Protein AF-A0A940Z441-F1 (afdb_monomer)

Nearest PDB structures (foldseek):
  8z5c-assembly1_B  TM=8.347E-01  e=6.542E-03  Helicobacter pylori

Radius of gyration: 25.46 Å; Cα contacts (8 Å, |Δi|>4): 74; chains: 1; bounding box: 66×41×64 Å

pLDDT: mean 84.7, std 17.84, range [31.09, 98.19]

Foldseek 3Di:
DDDDDDDDPDPPPDPPPPDDDDPDWADDFLQDGGDPSVVVSVVVVPDQKDQDDDPPDDCVVPPDRIDHDNPPDDLVVQDPDDPCLVVDDPVVSSVSNGVD

Secondary structure (DSSP, 8-state):
---------------------------EETTEESHHHHHHHHHTT----EE--BTTB--TT-S--EE---TT--GGGTS---TTGGG--HHHHHHHHHT-

Structure (mmCIF, N/CA/C/O backbone):
data_AF-A0A940Z441-F1
#
_entry.id   AF-A0A940Z441-F1
#
loop_
_atom_site.group_PDB
_atom_site.id
_atom_site.type_symbol
_atom_site.label_atom_id
_atom_site.label_alt_id
_atom_site.label_comp_id
_atom_site.label_asym_id
_atom_site.label_entity_id
_atom_site.label_seq_id
_atom_site.pdbx_PDB_ins_code
_atom_site.Cartn_x
_atom_site.Cartn_y
_atom_site.Cartn_z
_atom_site.occupancy
_atom_site.B_iso_or_equiv
_atom_site.auth_seq_id
_atom_site.auth_comp_id
_atom_site.auth_asym_id
_atom_site.auth_atom_id
_atom_site.pdbx_PDB_model_num
ATOM 1 N N . MET A 1 1 ? -45.099 -28.263 49.640 1.00 37.56 1 MET A N 1
ATOM 2 C CA . MET A 1 1 ? -45.875 -27.891 48.439 1.00 37.56 1 MET A CA 1
ATOM 3 C C . MET A 1 1 ? -46.616 -26.584 48.708 1.00 37.56 1 MET A C 1
ATOM 5 O O . MET A 1 1 ? -47.644 -26.596 49.366 1.00 37.56 1 MET A O 1
ATOM 9 N N . LYS A 1 2 ? -46.047 -25.449 48.288 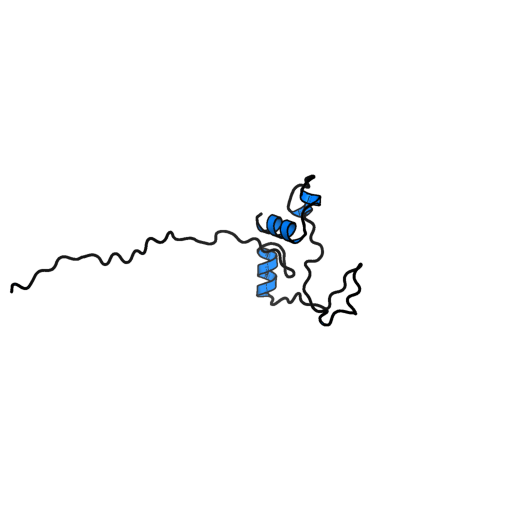1.00 31.09 2 LYS A N 1
ATOM 10 C CA . LYS A 1 2 ? -46.723 -24.145 48.197 1.00 31.09 2 LYS A CA 1
ATOM 11 C C . LYS A 1 2 ? -46.220 -23.495 46.914 1.00 31.09 2 LYS A C 1
ATOM 13 O O . LYS A 1 2 ? -45.021 -23.289 46.764 1.00 31.09 2 LYS A O 1
ATOM 18 N N . ILE A 1 3 ? -47.137 -23.279 45.983 1.00 38.62 3 ILE A N 1
ATOM 19 C CA . ILE A 1 3 ? -46.912 -22.583 44.719 1.00 38.62 3 ILE A CA 1
ATOM 20 C C . ILE A 1 3 ? -47.342 -21.121 44.933 1.00 38.62 3 ILE A C 1
ATOM 22 O O . ILE A 1 3 ? -48.225 -20.844 45.746 1.00 38.62 3 ILE A O 1
ATOM 26 N N . ILE A 1 4 ? -46.770 -20.248 44.099 1.00 44.72 4 ILE A N 1
ATOM 27 C CA . ILE A 1 4 ? -47.173 -18.884 43.715 1.00 44.72 4 ILE A CA 1
ATOM 28 C C . ILE A 1 4 ? -46.660 -17.728 44.604 1.00 44.72 4 ILE A C 1
ATOM 30 O O . ILE A 1 4 ? -47.233 -17.432 45.648 1.00 44.72 4 ILE A O 1
ATOM 34 N N . LYS A 1 5 ? -45.660 -16.977 44.105 1.00 37.41 5 LYS A N 1
ATOM 35 C CA . LYS A 1 5 ? -45.839 -15.599 43.580 1.00 37.41 5 LYS A CA 1
ATOM 36 C C . LYS A 1 5 ? -44.523 -14.980 43.073 1.00 37.41 5 LYS A C 1
ATOM 38 O O . LYS A 1 5 ? -43.627 -14.687 43.849 1.00 37.41 5 LYS A O 1
ATOM 43 N N . SER A 1 6 ? -44.481 -14.770 41.753 1.00 48.97 6 SER A N 1
ATOM 44 C CA . SER A 1 6 ? -44.064 -13.543 41.053 1.00 48.97 6 SER A CA 1
ATOM 45 C C . SER A 1 6 ? -43.202 -12.535 41.823 1.00 48.97 6 SER A C 1
ATOM 47 O O . SER A 1 6 ? -43.732 -11.779 42.636 1.00 48.97 6 SER A O 1
ATOM 49 N N . ILE A 1 7 ? -41.944 -12.393 41.409 1.00 41.12 7 ILE A N 1
ATOM 50 C CA . ILE A 1 7 ? -41.230 -11.110 41.385 1.00 41.12 7 ILE A CA 1
ATOM 51 C C . ILE A 1 7 ? -40.186 -11.186 40.272 1.00 41.12 7 ILE A C 1
ATOM 53 O O . ILE A 1 7 ? -39.483 -12.183 40.143 1.00 41.12 7 ILE A O 1
ATOM 57 N N . GLY A 1 8 ? -40.188 -10.173 39.410 1.00 40.12 8 GLY A N 1
ATOM 58 C CA . GLY A 1 8 ? -39.399 -10.134 38.192 1.00 40.12 8 GLY A CA 1
ATOM 59 C C . GLY A 1 8 ? -37.904 -10.113 38.466 1.00 40.12 8 GLY A C 1
ATOM 60 O O . GLY A 1 8 ? -37.354 -9.091 38.865 1.00 40.12 8 GLY A O 1
ATOM 61 N N . GLU A 1 9 ? -37.240 -11.217 38.150 1.00 44.72 9 GLU A N 1
ATOM 62 C CA . GLU A 1 9 ? -35.855 -11.142 37.719 1.00 44.72 9 GLU A CA 1
ATOM 63 C C . GLU A 1 9 ? -35.869 -10.606 36.291 1.00 44.72 9 GLU A C 1
ATOM 65 O O . GLU A 1 9 ? -36.181 -11.307 35.326 1.00 44.72 9 GLU A O 1
ATOM 70 N N . GLU A 1 10 ? -35.593 -9.306 36.185 1.00 42.12 10 GLU A N 1
ATOM 71 C CA . GLU A 1 10 ? -35.050 -8.698 34.984 1.00 42.12 10 GLU A CA 1
ATOM 72 C C . GLU A 1 10 ? -34.071 -9.680 34.343 1.00 42.12 10 GLU A C 1
ATOM 74 O O . GLU A 1 10 ? -33.002 -9.970 34.886 1.00 42.12 10 GLU A O 1
ATOM 79 N N . ILE A 1 11 ? -34.422 -10.190 33.164 1.00 50.16 11 ILE A N 1
ATOM 80 C CA . ILE A 1 11 ? -33.446 -10.849 32.312 1.00 50.16 11 ILE A CA 1
ATOM 81 C C . ILE A 1 11 ? -32.484 -9.741 31.881 1.00 50.16 11 ILE A C 1
ATOM 83 O O . ILE A 1 11 ? -32.690 -9.057 30.878 1.00 50.16 11 ILE A O 1
ATOM 87 N N . SER A 1 12 ? -31.439 -9.525 32.677 1.00 50.75 12 SER A N 1
ATOM 88 C CA . SER A 1 12 ? -30.307 -8.679 32.334 1.00 50.75 12 SER A CA 1
ATOM 89 C C . SER A 1 12 ? -29.540 -9.363 31.206 1.00 50.75 12 SER A C 1
ATOM 91 O O . SER A 1 12 ? -28.481 -9.959 31.393 1.00 50.75 12 SER A O 1
ATOM 93 N N . VAL A 1 13 ? -30.078 -9.283 29.985 1.00 55.47 13 VAL A N 1
ATOM 94 C CA . VAL A 1 13 ? -29.338 -9.584 28.757 1.00 55.47 13 VAL A CA 1
ATOM 95 C C . VAL A 1 13 ? -28.432 -8.392 28.462 1.00 55.47 13 VAL A C 1
ATOM 97 O O . VAL A 1 13 ? -28.556 -7.695 27.460 1.00 55.47 13 VAL A O 1
ATOM 100 N N . ARG A 1 14 ? -27.500 -8.110 29.368 1.00 56.47 14 ARG A N 1
ATOM 101 C CA . ARG A 1 14 ? -26.350 -7.265 29.069 1.00 56.47 14 ARG A CA 1
ATOM 102 C C . ARG A 1 14 ? -25.115 -8.104 29.297 1.00 56.47 14 ARG A C 1
ATOM 104 O O . ARG A 1 14 ? -24.507 -8.100 30.359 1.00 56.47 14 ARG A O 1
ATOM 111 N N . ASN A 1 15 ? -24.726 -8.816 28.245 1.00 62.41 15 ASN A N 1
ATOM 112 C CA . ASN A 1 15 ? -23.355 -9.265 28.106 1.00 62.41 15 ASN A CA 1
ATOM 113 C C . ASN A 1 15 ? -22.478 -8.004 28.024 1.00 62.41 15 ASN A C 1
ATOM 115 O O . ASN A 1 15 ? -22.254 -7.466 26.942 1.00 62.41 15 ASN A O 1
ATOM 119 N N . TYR A 1 16 ? -22.022 -7.494 29.171 1.00 57.50 16 TYR A N 1
ATOM 120 C CA . TYR A 1 16 ? -21.103 -6.357 29.290 1.00 57.50 16 TYR A CA 1
ATOM 121 C C . TYR A 1 16 ? -19.683 -6.726 28.823 1.00 57.50 16 TYR A C 1
ATOM 123 O O . TYR A 1 16 ? -18.682 -6.313 29.410 1.00 57.50 16 TYR A O 1
ATOM 131 N N . LYS A 1 17 ? -19.554 -7.478 27.723 1.00 72.38 17 LYS A N 1
ATOM 132 C CA . LYS A 1 17 ? -18.310 -7.458 26.958 1.00 72.38 17 LYS A CA 1
ATOM 133 C C . LYS A 1 17 ? -18.165 -6.033 26.429 1.00 72.38 17 LYS A C 1
ATOM 135 O O . LYS A 1 17 ? -19.046 -5.542 25.725 1.00 72.38 17 LYS A O 1
ATOM 140 N N . LYS A 1 18 ? -17.096 -5.341 26.842 1.00 82.88 18 LYS A N 1
ATOM 141 C CA . LYS A 1 18 ? -16.780 -3.969 26.414 1.00 82.88 18 LYS A CA 1
ATOM 142 C C . LYS A 1 18 ? -17.005 -3.846 24.903 1.00 82.88 18 LYS A C 1
ATOM 144 O O . LYS A 1 18 ? -16.410 -4.601 24.137 1.00 82.88 18 LYS A O 1
ATOM 149 N N . ARG A 1 19 ? -17.876 -2.923 24.482 1.00 88.75 19 ARG A N 1
ATOM 150 C CA . ARG A 1 19 ? -18.125 -2.670 23.058 1.00 88.75 19 ARG A CA 1
ATOM 151 C C . ARG A 1 19 ? -16.889 -2.002 22.467 1.00 88.75 19 ARG A C 1
ATOM 153 O O . ARG A 1 19 ? -16.550 -0.891 22.862 1.00 88.75 19 ARG A O 1
ATOM 160 N N . VAL A 1 20 ? -16.231 -2.694 21.547 1.00 91.50 20 VAL A N 1
ATOM 161 C CA . VAL A 1 20 ? -15.102 -2.175 20.772 1.00 91.50 20 VAL A CA 1
ATOM 162 C C . VAL A 1 20 ? -15.617 -1.841 19.379 1.00 91.50 20 VAL A 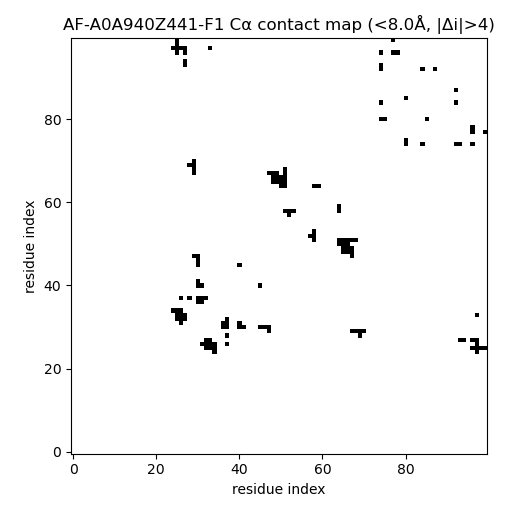C 1
ATOM 164 O O . VAL A 1 20 ? -16.333 -2.640 18.777 1.00 91.50 20 VAL A O 1
ATOM 167 N N . VAL A 1 21 ? -15.276 -0.654 18.887 1.00 95.12 21 VAL A N 1
ATOM 168 C CA . VAL A 1 21 ? -15.641 -0.178 17.548 1.00 95.12 21 VAL A CA 1
ATOM 169 C C . VAL A 1 21 ? -14.383 0.202 16.774 1.00 95.12 21 VAL A C 1
ATOM 171 O O . VAL A 1 21 ? -13.362 0.538 17.371 1.00 95.12 21 VAL A O 1
ATOM 174 N N . ILE A 1 22 ? -14.462 0.151 15.445 1.00 95.62 22 ILE A N 1
ATOM 175 C CA . ILE A 1 22 ? -13.392 0.610 14.556 1.00 95.62 22 ILE A CA 1
ATOM 176 C C . ILE A 1 22 ? -13.577 2.113 14.348 1.00 95.62 22 ILE A C 1
ATOM 178 O O . ILE A 1 22 ? -14.589 2.539 13.799 1.00 95.62 22 ILE A O 1
ATOM 182 N N . THR A 1 23 ? -12.611 2.915 14.793 1.00 96.31 23 THR A N 1
ATOM 183 C CA . THR A 1 23 ? -12.639 4.383 14.660 1.00 96.31 23 THR A CA 1
ATOM 184 C C . THR A 1 23 ? -11.732 4.910 13.550 1.00 96.31 23 THR A C 1
ATOM 186 O O . THR A 1 23 ? -11.836 6.078 13.184 1.00 96.31 23 THR A O 1
ATOM 189 N N . GLY A 1 24 ? -10.861 4.071 12.990 1.00 95.56 24 GLY A N 1
ATOM 190 C CA . GLY A 1 24 ? -9.926 4.466 11.944 1.00 95.56 24 GLY A CA 1
ATOM 191 C C . GLY A 1 24 ? -9.385 3.273 11.167 1.00 95.56 24 GLY A C 1
ATOM 192 O O . GLY A 1 24 ? -9.328 2.155 11.681 1.00 95.56 24 GLY A O 1
ATOM 193 N N . VAL A 1 25 ? -9.005 3.5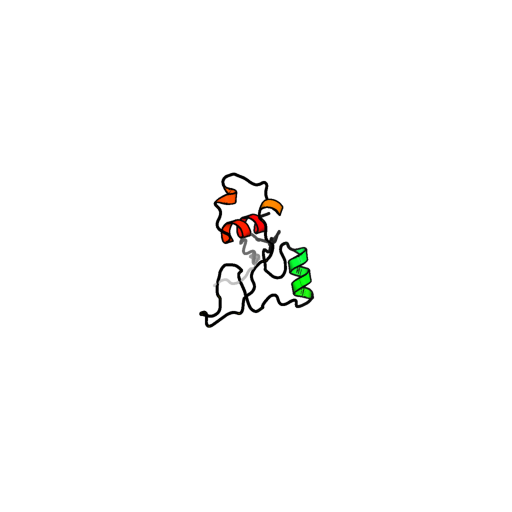31 9.916 1.00 96.69 25 VAL A N 1
ATOM 194 C CA . VAL A 1 25 ? -8.373 2.570 9.007 1.00 96.69 25 VAL A CA 1
ATOM 195 C C . VAL A 1 25 ? -7.279 3.277 8.211 1.00 96.69 25 VAL A C 1
ATOM 197 O O . VAL A 1 25 ? -7.501 4.374 7.701 1.00 96.69 25 VAL A O 1
ATOM 200 N N . GLY A 1 26 ? -6.117 2.637 8.082 1.00 96.25 26 GLY A N 1
ATOM 201 C CA . GLY A 1 26 ? -4.984 3.132 7.297 1.00 96.25 26 GLY A CA 1
ATOM 202 C C . GLY A 1 26 ? -4.512 2.082 6.292 1.00 96.25 26 GLY A C 1
ATOM 203 O O . GLY A 1 26 ? -3.514 1.404 6.525 1.00 96.25 26 GLY A O 1
ATOM 204 N N . PRO A 1 27 ? -5.246 1.864 5.187 1.00 96.56 27 PRO A N 1
ATOM 205 C CA . PRO A 1 27 ? -4.872 0.859 4.202 1.00 96.56 27 PRO A CA 1
ATOM 206 C C . PRO A 1 27 ? -3.615 1.290 3.434 1.00 96.56 27 PRO 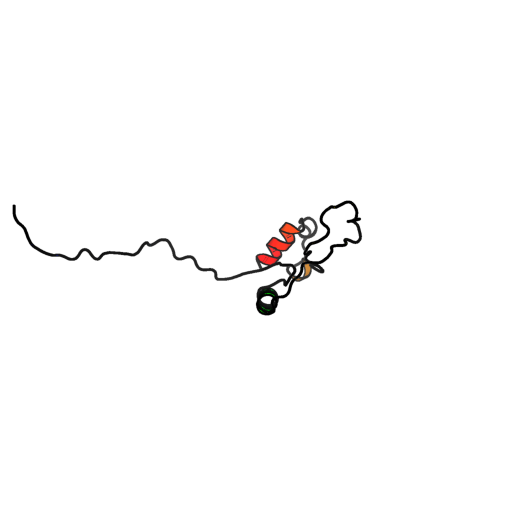A C 1
ATOM 208 O O . PRO A 1 27 ? -3.526 2.404 2.921 1.00 96.56 27 PRO A O 1
ATOM 211 N N . VAL A 1 28 ? -2.653 0.378 3.311 1.00 96.94 28 VAL A N 1
ATOM 212 C CA . VAL A 1 28 ? -1.471 0.520 2.450 1.00 96.94 28 VAL A CA 1
ATOM 213 C C . VAL A 1 28 ? -1.519 -0.628 1.456 1.00 96.94 28 VAL A C 1
ATOM 215 O O . VAL A 1 28 ? -1.112 -1.747 1.764 1.00 96.94 28 VAL A O 1
ATOM 218 N N . THR A 1 29 ? -2.112 -0.374 0.288 1.00 96.44 29 THR A N 1
ATOM 219 C CA . THR A 1 29 ? -2.432 -1.421 -0.689 1.00 96.44 29 THR A CA 1
ATOM 220 C C . THR A 1 29 ? -2.021 -1.019 -2.106 1.00 96.44 29 THR A C 1
ATOM 222 O O . THR A 1 29 ? -1.882 0.172 -2.391 1.00 96.44 29 THR A O 1
ATOM 225 N N . PRO A 1 30 ? -1.871 -1.981 -3.032 1.00 96.00 30 PRO A N 1
ATOM 226 C CA . PRO A 1 30 ? -1.537 -1.669 -4.422 1.00 96.00 30 PRO A CA 1
ATOM 227 C C . PRO A 1 30 ? -2.636 -0.931 -5.198 1.00 96.00 30 PRO A C 1
ATOM 229 O O . PRO A 1 30 ? -2.353 -0.326 -6.224 1.00 96.00 30 PRO A O 1
ATOM 232 N N . VAL A 1 31 ? -3.889 -0.983 -4.731 1.00 95.88 31 VAL A N 1
ATOM 233 C CA . VAL A 1 31 ? -5.011 -0.241 -5.336 1.00 95.88 31 VAL A CA 1
ATOM 234 C C . VAL A 1 31 ? -5.185 1.155 -4.730 1.00 95.88 31 VAL A C 1
ATOM 236 O O . VAL A 1 31 ? -6.023 1.922 -5.190 1.00 95.88 31 VAL A O 1
ATOM 239 N N . GLY A 1 32 ? -4.411 1.503 -3.701 1.00 95.00 32 GLY A N 1
ATOM 240 C CA . GLY A 1 32 ? -4.496 2.796 -3.034 1.00 95.00 32 GLY A CA 1
ATOM 241 C C . GLY A 1 32 ? -3.853 2.779 -1.651 1.00 95.00 32 GLY A C 1
ATOM 242 O O . GLY A 1 32 ? -3.977 1.808 -0.896 1.00 95.00 32 GLY A O 1
ATOM 243 N N . ILE A 1 33 ? -3.174 3.876 -1.320 1.00 95.75 33 ILE A N 1
ATOM 244 C CA . ILE A 1 33 ? -2.656 4.148 0.021 1.00 95.75 33 ILE A CA 1
ATOM 245 C C . ILE A 1 33 ? -3.530 5.238 0.643 1.00 95.75 33 ILE A C 1
ATOM 247 O O . ILE A 1 33 ? -3.721 6.288 0.034 1.00 95.75 33 ILE A O 1
ATOM 251 N N . GLY A 1 34 ? -4.032 4.993 1.851 1.00 94.88 34 GLY A N 1
ATOM 252 C CA . GLY A 1 34 ? -5.001 5.858 2.522 1.00 94.88 34 GLY A CA 1
ATOM 253 C C . GLY A 1 34 ? -6.450 5.456 2.239 1.00 94.88 34 GLY A C 1
ATOM 254 O O . GLY A 1 34 ? -6.754 4.773 1.256 1.00 94.88 34 GLY A O 1
ATOM 255 N N . LYS A 1 35 ? -7.353 5.846 3.147 1.00 96.12 35 LYS A N 1
ATOM 256 C CA . LYS A 1 35 ? -8.748 5.380 3.158 1.00 96.12 35 LYS A CA 1
ATOM 257 C C . LYS A 1 35 ? -9.517 5.791 1.898 1.00 96.12 35 LYS A C 1
ATOM 259 O O . LYS A 1 35 ? -10.271 4.978 1.376 1.00 96.12 35 LYS A O 1
ATOM 264 N N . GLU A 1 36 ? -9.301 7.005 1.393 1.00 96.81 36 GLU A N 1
ATOM 265 C CA . GLU A 1 36 ? -10.023 7.558 0.246 1.00 96.81 36 GLU A CA 1
ATOM 266 C C . GLU A 1 36 ? -9.662 6.817 -1.040 1.00 96.81 36 GLU A C 1
ATOM 268 O O . GLU A 1 36 ? -10.539 6.248 -1.685 1.00 96.81 36 GLU A O 1
ATOM 273 N N . ALA A 1 37 ? -8.366 6.755 -1.368 1.00 95.69 37 ALA A N 1
ATOM 274 C CA . ALA A 1 37 ? -7.881 6.092 -2.577 1.00 95.69 37 ALA A CA 1
ATOM 275 C C . ALA A 1 37 ? -8.227 4.597 -2.585 1.00 95.69 37 ALA A C 1
ATOM 277 O O . ALA A 1 37 ? -8.601 4.041 -3.615 1.00 95.69 37 ALA A O 1
ATOM 278 N N . TYR A 1 38 ? -8.132 3.943 -1.423 1.00 96.88 38 TYR A N 1
ATOM 279 C CA . TYR A 1 38 ? -8.537 2.550 -1.278 1.00 96.88 38 TYR A CA 1
ATOM 280 C C . TYR A 1 38 ? -10.039 2.362 -1.536 1.00 96.88 38 TYR A C 1
ATOM 282 O O . TYR A 1 38 ? -10.420 1.504 -2.330 1.00 96.88 38 TYR A O 1
ATOM 290 N N . TRP A 1 39 ? -10.893 3.177 -0.907 1.00 97.69 39 TRP A N 1
ATOM 291 C CA . TRP A 1 39 ? -12.347 3.077 -1.052 1.00 97.69 39 TRP A CA 1
ATOM 292 C C . TRP A 1 39 ? -12.818 3.357 -2.481 1.00 97.69 39 TRP A C 1
ATOM 294 O O . TRP A 1 39 ? -13.628 2.610 -3.035 1.00 97.69 39 TRP A O 1
ATOM 304 N N . GLU A 1 40 ? -12.278 4.401 -3.103 1.00 98.19 40 GLU A N 1
ATOM 305 C CA . GLU A 1 40 ? -12.570 4.730 -4.493 1.00 98.19 40 GLU A CA 1
ATOM 306 C C . GLU A 1 40 ? -12.217 3.557 -5.419 1.00 98.19 40 GLU A C 1
ATOM 308 O O . GLU A 1 40 ? -13.028 3.139 -6.245 1.00 98.19 40 GLU A O 1
ATOM 313 N N . SER A 1 41 ? -11.041 2.956 -5.242 1.00 97.62 41 SER A N 1
ATOM 314 C CA . SER A 1 41 ? -10.633 1.822 -6.066 1.00 97.62 41 SER A CA 1
ATOM 315 C C . SER A 1 41 ? -11.510 0.589 -5.885 1.00 97.62 41 SER A C 1
ATOM 317 O O . SER A 1 41 ? -11.808 -0.087 -6.871 1.00 97.62 41 SER A O 1
ATOM 319 N N . LEU A 1 42 ? -11.959 0.305 -4.659 1.00 97.12 42 LEU A N 1
ATOM 320 C CA . LEU A 1 42 ? -12.888 -0.796 -4.403 1.00 97.12 42 LEU A CA 1
ATOM 321 C C . LEU A 1 42 ? -14.244 -0.560 -5.070 1.00 97.12 42 LEU A C 1
ATOM 323 O O . LEU A 1 42 ? -14.761 -1.452 -5.739 1.00 97.12 42 LEU A O 1
ATOM 327 N N . THR A 1 43 ? -14.806 0.639 -4.913 1.00 98.00 43 THR A N 1
ATOM 328 C CA . THR A 1 43 ? -16.118 0.987 -5.486 1.00 98.00 43 THR A CA 1
ATOM 329 C C . THR A 1 43 ? -16.107 1.013 -7.014 1.00 98.00 43 THR A C 1
ATOM 331 O O . THR A 1 43 ? -17.118 0.702 -7.635 1.00 98.00 43 THR A O 1
ATOM 334 N N . GLN A 1 44 ? -14.957 1.301 -7.626 1.00 98.12 44 GLN A N 1
ATOM 335 C CA . GLN A 1 44 ? -14.758 1.238 -9.077 1.00 98.12 44 GLN A CA 1
ATOM 336 C C . GLN A 1 44 ? -14.363 -0.159 -9.589 1.00 98.12 44 GLN A C 1
ATOM 338 O O . GLN A 1 44 ? -14.223 -0.343 -10.796 1.00 98.12 44 GLN A O 1
ATOM 343 N N . GLY A 1 45 ? -14.144 -1.142 -8.708 1.00 96.69 45 GLY A N 1
ATOM 344 C CA . GLY A 1 45 ? -13.709 -2.485 -9.104 1.00 96.69 45 GLY A CA 1
ATOM 345 C C . GLY A 1 45 ? -12.309 -2.528 -9.730 1.00 96.69 45 GLY A C 1
ATOM 346 O O . GLY A 1 45 ? -12.035 -3.377 -10.580 1.00 96.69 45 GLY A O 1
ATOM 347 N N . LYS A 1 46 ? -11.409 -1.613 -9.344 1.00 95.94 46 LYS A N 1
ATOM 348 C CA . LYS A 1 46 ? -10.042 -1.558 -9.884 1.00 95.94 46 LYS A CA 1
ATOM 349 C C . LYS A 1 46 ? -9.238 -2.800 -9.478 1.00 95.94 46 LYS A C 1
ATOM 351 O O . LYS A 1 46 ? -9.086 -3.100 -8.295 1.00 95.94 46 LYS A O 1
ATOM 356 N N . SER A 1 47 ? -8.646 -3.479 -10.463 1.00 94.81 47 SER A N 1
ATOM 357 C CA . SER A 1 47 ? -7.666 -4.550 -10.244 1.00 94.81 47 SER A CA 1
ATOM 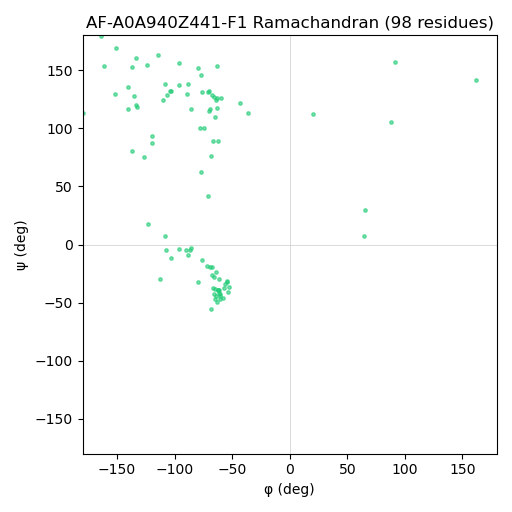358 C C . SER A 1 47 ? -6.243 -4.008 -10.348 1.00 94.81 47 SER A C 1
ATOM 360 O O . SER A 1 47 ? -5.929 -3.231 -11.246 1.00 94.81 47 SER A O 1
ATOM 362 N N . SER A 1 48 ? -5.371 -4.442 -9.440 1.00 94.44 48 SER A N 1
ATOM 363 C CA . SER A 1 48 ? -3.947 -4.070 -9.413 1.00 94.44 48 SER A CA 1
ATOM 364 C C . SER A 1 48 ? -3.013 -5.209 -9.832 1.00 94.44 48 SER A C 1
ATOM 366 O O . SER A 1 48 ? -1.801 -5.016 -9.930 1.00 94.44 48 SER A O 1
ATOM 368 N N . PHE A 1 49 ? -3.556 -6.405 -10.076 1.00 95.38 49 PHE A N 1
ATOM 369 C CA . PHE A 1 49 ? -2.757 -7.543 -10.509 1.00 95.38 49 PHE A CA 1
ATOM 370 C C . PHE A 1 49 ? -2.279 -7.350 -11.937 1.00 95.38 49 PHE A C 1
ATOM 372 O O . PHE A 1 49 ? -3.053 -7.065 -12.848 1.00 95.38 49 PHE A O 1
ATOM 379 N N . ARG A 1 50 ? -0.986 -7.562 -12.130 1.00 94.00 50 ARG A N 1
ATOM 380 C CA . ARG A 1 50 ? -0.334 -7.474 -13.429 1.00 94.00 50 ARG A CA 1
ATOM 381 C C . ARG A 1 50 ? 0.860 -8.404 -13.473 1.00 94.00 50 ARG A C 1
ATOM 383 O O . ARG A 1 50 ? 1.304 -8.934 -12.452 1.00 94.00 50 ARG A O 1
ATOM 390 N N . ARG A 1 51 ? 1.405 -8.584 -14.671 1.00 94.25 51 ARG A N 1
ATOM 391 C CA . ARG A 1 51 ? 2.704 -9.225 -14.821 1.00 94.25 51 ARG A CA 1
ATOM 392 C C . ARG A 1 51 ? 3.764 -8.345 -14.160 1.00 94.25 51 ARG A C 1
ATOM 394 O O . ARG A 1 51 ? 3.851 -7.159 -14.467 1.00 94.25 51 ARG A O 1
ATOM 401 N N . ILE A 1 52 ? 4.515 -8.909 -13.221 1.00 92.56 52 ILE A N 1
ATOM 402 C CA . ILE A 1 52 ? 5.532 -8.178 -12.468 1.00 92.56 52 ILE A CA 1
ATOM 403 C C . ILE A 1 52 ? 6.872 -8.215 -13.196 1.00 92.56 52 ILE A C 1
ATOM 405 O O . ILE A 1 52 ? 7.300 -9.250 -13.705 1.00 92.56 52 ILE A O 1
ATOM 409 N N . SER A 1 53 ? 7.541 -7.070 -13.202 1.00 87.38 53 SER A N 1
ATOM 410 C CA . SER A 1 53 ? 8.933 -6.909 -13.605 1.00 87.38 53 SER A CA 1
ATOM 411 C C . SER A 1 53 ? 9.604 -6.016 -12.573 1.00 87.38 53 SER A C 1
ATOM 413 O O . SER A 1 53 ? 9.098 -4.927 -12.293 1.00 87.38 53 SER A O 1
ATOM 415 N N . PHE A 1 54 ? 10.727 -6.452 -12.011 1.00 84.44 54 PHE A N 1
ATOM 416 C CA . PHE A 1 54 ? 11.540 -5.599 -11.150 1.00 84.44 54 PHE A CA 1
ATOM 417 C C . PHE A 1 54 ? 12.826 -5.233 -11.892 1.00 84.44 54 PHE A C 1
ATOM 419 O O . PHE A 1 54 ? 13.416 -6.122 -12.503 1.00 84.44 54 PHE A O 1
ATOM 426 N N . PRO A 1 55 ? 13.296 -3.973 -11.818 1.00 82.00 55 PRO A N 1
ATOM 427 C CA . PRO A 1 55 ? 14.499 -3.541 -12.536 1.00 82.00 55 PRO A CA 1
ATOM 428 C C . PRO A 1 55 ? 15.739 -4.404 -12.257 1.00 82.00 55 PRO A C 1
ATOM 430 O O . PRO A 1 55 ? 16.569 -4.597 -13.134 1.00 82.00 55 PRO A O 1
ATOM 433 N N . GLU A 1 56 ? 15.844 -4.953 -11.046 1.00 85.19 56 GLU A N 1
ATOM 434 C CA . GLU A 1 56 ? 17.014 -5.705 -10.576 1.00 85.19 56 GLU A CA 1
ATOM 435 C C . GLU A 1 56 ? 16.761 -7.218 -10.460 1.00 85.19 56 GLU A C 1
ATOM 437 O O . GLU A 1 56 ? 17.584 -7.943 -9.898 1.00 85.19 56 GLU A O 1
ATOM 442 N N . ARG A 1 57 ? 15.606 -7.722 -10.920 1.00 85.69 57 ARG A N 1
ATOM 443 C CA . ARG A 1 57 ? 15.275 -9.153 -10.823 1.00 85.69 57 ARG A CA 1
ATOM 444 C C . ARG A 1 57 ? 14.734 -9.680 -12.137 1.00 85.69 57 ARG A C 1
ATOM 446 O O . ARG A 1 57 ? 13.663 -9.269 -12.583 1.00 85.69 57 ARG A O 1
ATOM 453 N N . ASP A 1 58 ? 15.437 -10.666 -12.686 1.00 90.62 58 ASP A N 1
ATOM 454 C CA . ASP A 1 58 ? 14.878 -11.492 -13.744 1.00 90.62 58 ASP A CA 1
ATOM 455 C C . ASP A 1 58 ? 13.769 -12.380 -13.170 1.00 90.62 58 ASP A C 1
ATOM 457 O O . ASP A 1 58 ? 13.999 -13.225 -12.303 1.00 90.62 58 ASP A O 1
ATOM 461 N N . MET A 1 59 ? 12.549 -12.160 -13.654 1.00 93.31 59 MET A N 1
ATOM 462 C CA . MET A 1 59 ? 11.375 -12.921 -13.249 1.00 93.31 59 MET A CA 1
ATOM 463 C C . MET A 1 59 ? 11.175 -14.187 -14.098 1.00 93.31 59 MET A C 1
ATOM 465 O O . MET A 1 59 ? 10.320 -15.003 -13.751 1.00 93.31 59 MET A O 1
ATOM 469 N N . SER A 1 60 ? 11.937 -14.378 -15.186 1.00 92.19 60 SER A N 1
ATOM 470 C CA . SER A 1 60 ? 11.826 -15.519 -16.111 1.00 92.19 60 SER A CA 1
ATOM 471 C C . SER A 1 60 ? 11.887 -16.907 -15.448 1.00 92.19 60 SER A C 1
ATOM 473 O O . SER A 1 60 ? 11.095 -17.762 -15.852 1.00 92.19 60 SER A O 1
ATOM 475 N N . PRO A 1 61 ? 12.693 -17.145 -14.388 1.00 94.94 61 PRO A N 1
ATOM 476 C CA . PRO A 1 61 ? 12.798 -18.471 -13.774 1.00 94.94 61 PRO A CA 1
ATOM 477 C C . PRO A 1 61 ? 11.598 -18.847 -12.894 1.00 94.94 61 PRO A C 1
ATOM 479 O O . PRO A 1 61 ? 11.460 -19.997 -12.478 1.00 94.94 61 PRO A O 1
ATOM 482 N N . TYR A 1 62 ? 10.738 -17.884 -12.553 1.00 93.25 62 TYR A N 1
ATOM 483 C CA . TYR A 1 62 ? 9.637 -18.099 -11.621 1.00 93.25 62 TYR A CA 1
ATOM 484 C C . TYR A 1 62 ? 8.377 -18.560 -12.354 1.00 93.25 62 TYR A C 1
ATOM 486 O O . TYR A 1 62 ? 7.901 -17.905 -13.279 1.00 93.25 62 TYR A O 1
ATOM 494 N N . ARG A 1 63 ? 7.769 -19.655 -11.874 1.00 95.44 63 ARG A N 1
ATOM 495 C CA . ARG A 1 63 ? 6.512 -20.202 -12.421 1.00 95.44 63 ARG A CA 1
ATOM 496 C C . ARG A 1 63 ? 5.363 -19.187 -12.410 1.00 95.44 63 ARG A C 1
ATOM 498 O O . ARG A 1 63 ? 4.537 -19.188 -13.316 1.00 95.44 63 ARG A O 1
ATOM 505 N N . CYS A 1 64 ? 5.283 -18.356 -11.371 1.00 93.94 64 CYS A N 1
ATOM 506 C CA . CYS A 1 64 ? 4.287 -17.297 -11.257 1.00 93.94 64 CYS A CA 1
ATOM 507 C C . CYS A 1 64 ? 4.965 -15.936 -11.394 1.00 93.94 64 CYS A C 1
ATOM 509 O O . CYS A 1 64 ? 5.879 -15.608 -10.641 1.00 93.94 64 CYS A O 1
ATOM 511 N N . GLN A 1 65 ? 4.484 -15.144 -12.348 1.00 95.38 65 GLN A N 1
ATOM 512 C CA . GLN A 1 65 ? 4.973 -13.795 -12.642 1.00 95.38 65 GLN A CA 1
ATOM 513 C C . GLN A 1 65 ? 3.841 -12.773 -12.556 1.00 95.38 65 GLN A C 1
ATOM 515 O O . GLN A 1 65 ? 3.947 -11.686 -13.112 1.00 95.38 65 GLN A O 1
ATOM 520 N N . ILE A 1 66 ? 2.733 -13.132 -11.908 1.00 95.31 66 ILE A N 1
ATOM 521 C CA . ILE A 1 66 ? 1.601 -12.244 -11.671 1.00 95.31 66 ILE A CA 1
ATOM 522 C C . ILE A 1 66 ? 1.651 -11.803 -10.214 1.00 95.31 66 ILE A C 1
ATOM 524 O O . ILE A 1 66 ? 1.806 -12.620 -9.310 1.00 95.31 66 ILE A O 1
ATOM 528 N N . GLY A 1 67 ? 1.517 -10.504 -9.985 1.00 94.19 67 GLY A N 1
ATOM 529 C CA . GLY A 1 67 ? 1.535 -9.925 -8.653 1.00 94.19 67 GLY A CA 1
ATOM 530 C C . GLY A 1 67 ? 0.984 -8.510 -8.655 1.00 94.19 67 GLY A C 1
ATOM 531 O O . GLY A 1 67 ? 0.599 -7.972 -9.692 1.00 94.19 67 GLY A O 1
ATOM 532 N N . SER A 1 68 ? 0.950 -7.915 -7.472 1.00 95.38 68 SER A N 1
ATOM 533 C CA . SER A 1 68 ? 0.455 -6.560 -7.278 1.00 95.38 68 SER A CA 1
ATOM 534 C C . SER A 1 68 ? 1.383 -5.805 -6.323 1.00 95.38 68 SER A C 1
ATOM 536 O O . SER A 1 68 ? 1.167 -5.791 -5.110 1.00 95.38 68 SER A O 1
ATOM 538 N N . PRO A 1 69 ? 2.517 -5.285 -6.823 1.00 92.44 69 PRO A N 1
ATOM 539 C CA . PRO A 1 69 ? 3.457 -4.550 -5.993 1.00 92.44 69 PRO A CA 1
ATOM 540 C C . PRO A 1 69 ? 2.934 -3.134 -5.729 1.00 92.44 69 PRO A C 1
ATOM 542 O O . PRO A 1 69 ? 2.329 -2.507 -6.596 1.00 92.44 69 PRO A O 1
ATOM 545 N N . ILE A 1 70 ? 3.224 -2.604 -4.541 1.00 92.75 70 ILE A N 1
ATOM 546 C CA . ILE A 1 70 ? 2.969 -1.196 -4.220 1.00 92.75 70 ILE A CA 1
ATOM 547 C C . ILE A 1 70 ? 4.075 -0.355 -4.863 1.00 92.75 70 ILE A C 1
ATOM 549 O O . ILE A 1 70 ? 5.196 -0.275 -4.346 1.00 92.75 70 ILE A O 1
ATOM 553 N N . GLU A 1 71 ? 3.763 0.245 -6.008 1.00 87.50 71 GLU A N 1
ATOM 554 C CA . GLU A 1 71 ? 4.682 1.099 -6.758 1.00 87.50 71 GLU A CA 1
ATOM 555 C C . GLU A 1 71 ? 4.774 2.510 -6.173 1.00 87.50 71 GLU A C 1
ATOM 557 O O . GLU A 1 71 ? 3.841 3.007 -5.547 1.00 87.50 71 GLU A O 1
ATOM 562 N N . GLY A 1 72 ? 5.926 3.161 -6.355 1.00 85.44 72 GLY A N 1
ATOM 563 C CA . GLY A 1 72 ? 6.106 4.574 -6.000 1.00 85.44 72 GLY A CA 1
ATOM 564 C C . GLY A 1 72 ? 5.990 4.911 -4.507 1.00 85.44 72 GLY A C 1
ATOM 565 O O . GLY A 1 72 ? 5.995 6.093 -4.155 1.00 85.44 72 GLY A O 1
ATOM 566 N N . PHE A 1 73 ? 5.894 3.912 -3.618 1.00 92.62 73 PHE A N 1
ATOM 567 C CA . PHE A 1 73 ? 5.856 4.171 -2.182 1.00 92.62 73 PHE A CA 1
ATOM 568 C C . PHE A 1 73 ? 7.198 4.722 -1.704 1.00 92.62 73 PHE A C 1
ATOM 570 O O . PHE A 1 73 ? 8.258 4.109 -1.894 1.00 92.62 73 PHE A O 1
ATOM 577 N N . ASP A 1 74 ? 7.095 5.840 -1.000 1.00 91.00 74 ASP A N 1
ATOM 578 C CA . ASP A 1 74 ? 8.179 6.538 -0.338 1.00 91.00 74 ASP A CA 1
ATOM 579 C C . ASP A 1 74 ? 7.740 6.877 1.088 1.00 91.00 74 ASP A C 1
ATOM 581 O O . ASP A 1 74 ? 6.774 7.611 1.299 1.00 91.00 74 ASP A O 1
ATOM 585 N N . LEU A 1 75 ? 8.466 6.333 2.065 1.00 91.62 75 LEU A N 1
ATOM 586 C CA . LEU A 1 75 ? 8.197 6.536 3.483 1.00 91.62 75 LEU A CA 1
ATOM 587 C C . LEU A 1 75 ? 8.302 8.017 3.888 1.00 91.62 75 LEU A C 1
ATOM 589 O O . LEU A 1 75 ? 7.590 8.449 4.795 1.00 91.62 75 LEU A O 1
ATOM 593 N N . SER A 1 76 ? 9.147 8.800 3.207 1.00 90.50 76 SER A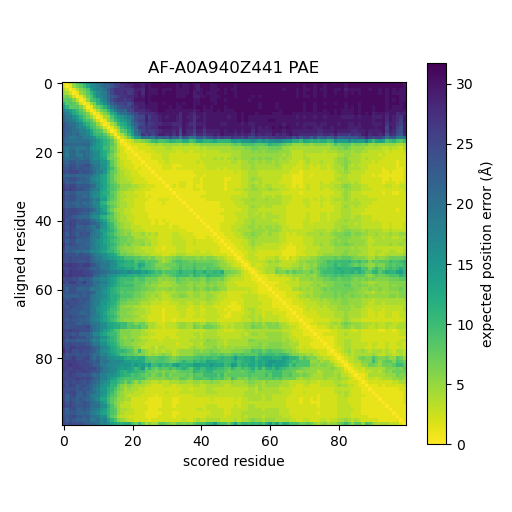 N 1
ATOM 594 C CA . SER A 1 76 ? 9.379 10.214 3.527 1.00 90.50 76 SER A CA 1
ATOM 595 C C . SER A 1 76 ? 8.133 11.089 3.344 1.00 90.50 76 SER A C 1
ATOM 597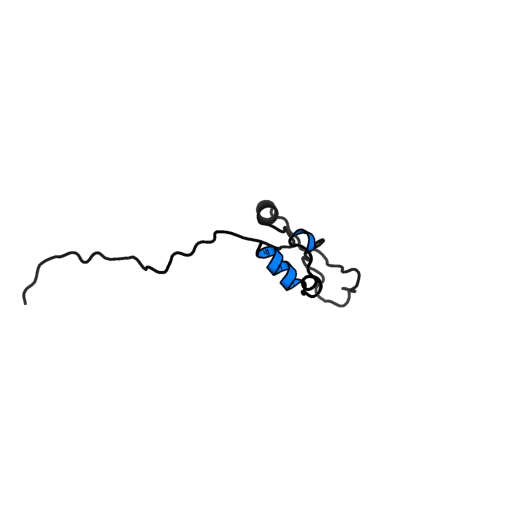 O O . SER A 1 76 ? 7.992 12.110 4.012 1.00 90.50 76 SER A O 1
ATOM 599 N N . LYS A 1 77 ? 7.186 10.653 2.503 1.00 90.75 77 LYS A N 1
ATOM 600 C CA . LYS A 1 77 ? 5.897 11.329 2.290 1.00 90.75 77 LYS A CA 1
ATOM 601 C C . LYS A 1 77 ? 4.946 11.195 3.479 1.00 90.75 77 LYS A C 1
ATOM 603 O O . LYS A 1 77 ? 3.987 11.951 3.578 1.00 90.75 77 LYS A O 1
ATOM 608 N N . TYR A 1 78 ? 5.194 10.227 4.361 1.00 87.75 78 TYR A N 1
ATOM 609 C CA . TYR A 1 78 ? 4.302 9.895 5.470 1.00 87.75 78 TYR A CA 1
ATOM 610 C C . TYR A 1 78 ? 4.903 10.224 6.827 1.00 87.75 78 TYR A C 1
ATOM 612 O O . TYR A 1 78 ? 4.154 10.530 7.750 1.00 87.75 78 TYR A O 1
ATOM 620 N N . ILE A 1 79 ? 6.230 10.168 6.971 1.00 87.31 79 ILE A N 1
ATOM 621 C CA . ILE A 1 79 ? 6.932 10.470 8.220 1.00 87.31 79 ILE A CA 1
ATOM 622 C C . ILE A 1 79 ? 8.171 11.327 7.961 1.00 87.31 79 ILE A C 1
ATOM 624 O O . ILE A 1 79 ? 8.819 11.202 6.924 1.00 87.31 79 ILE A O 1
ATOM 628 N N . ASN A 1 80 ? 8.566 12.119 8.959 1.00 88.44 80 ASN A N 1
ATOM 629 C CA . ASN A 1 80 ? 9.846 12.821 8.918 1.00 88.44 80 ASN A CA 1
ATOM 630 C C . ASN A 1 80 ? 10.994 11.795 8.891 1.00 88.44 80 ASN A C 1
ATOM 632 O O . ASN A 1 80 ? 11.048 10.929 9.773 1.00 88.44 80 ASN A O 1
ATOM 636 N N . PRO A 1 81 ? 11.918 11.871 7.916 1.00 82.25 81 PRO A N 1
ATOM 637 C CA . PRO A 1 81 ? 13.024 10.931 7.822 1.00 82.25 81 PRO A CA 1
ATOM 638 C C . PRO A 1 81 ? 13.901 10.968 9.074 1.00 82.25 81 PRO A C 1
ATOM 640 O O . PRO A 1 81 ? 14.428 12.007 9.460 1.00 82.25 81 PRO A O 1
ATOM 643 N N . THR A 1 82 ? 14.107 9.808 9.692 1.00 84.25 82 THR A N 1
ATOM 644 C CA . THR A 1 82 ? 15.053 9.640 10.806 1.00 84.25 82 THR A CA 1
ATOM 645 C C . THR A 1 82 ? 16.196 8.716 10.404 1.00 84.25 82 THR A C 1
ATOM 647 O O . THR A 1 82 ? 16.074 7.930 9.458 1.00 84.25 82 THR A O 1
ATOM 650 N N . LYS A 1 83 ? 17.306 8.728 11.153 1.00 78.81 83 LYS A N 1
ATOM 651 C CA . LYS A 1 83 ? 18.421 7.783 10.941 1.00 78.81 83 LYS A CA 1
ATOM 652 C C . LYS A 1 83 ? 17.957 6.316 10.968 1.00 78.81 83 LYS A C 1
ATOM 654 O O . LYS A 1 83 ? 18.511 5.486 10.252 1.00 78.81 83 LYS A O 1
ATOM 659 N N . HIS A 1 84 ? 16.916 6.014 11.746 1.00 79.00 84 HIS A N 1
ATOM 660 C CA . HIS A 1 84 ? 16.333 4.676 11.857 1.00 79.00 84 HIS A CA 1
ATOM 661 C C . HIS A 1 84 ? 15.405 4.321 10.692 1.00 79.00 84 HIS A C 1
ATOM 663 O O . HIS A 1 84 ? 15.394 3.166 10.279 1.00 79.00 84 HIS A O 1
ATOM 669 N N . SER A 1 85 ? 14.696 5.295 10.108 1.00 81.00 85 SER A N 1
ATOM 670 C CA . SER A 1 85 ? 13.764 5.053 8.992 1.00 81.00 85 SER A CA 1
ATOM 671 C C . SER A 1 85 ? 14.425 4.371 7.783 1.00 81.00 85 SER A C 1
ATOM 673 O O . SER A 1 85 ? 13.824 3.500 7.161 1.00 81.00 85 SER A O 1
ATOM 675 N N . LYS A 1 86 ? 15.707 4.673 7.522 1.00 80.88 86 LYS A N 1
ATOM 676 C CA . LYS A 1 86 ? 16.507 4.066 6.442 1.00 80.88 86 LYS A CA 1
ATOM 677 C C . LYS A 1 86 ? 16.842 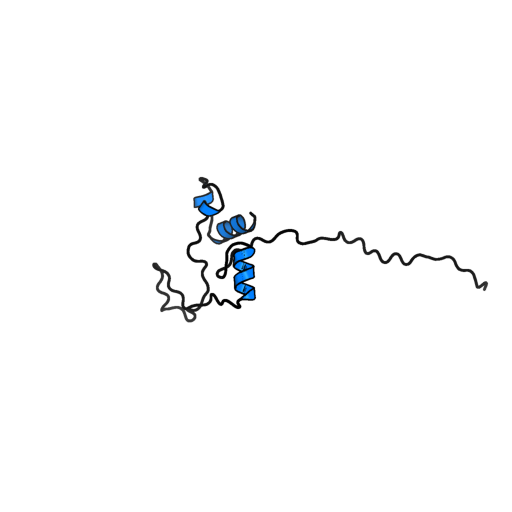2.588 6.663 1.00 80.88 86 LYS A C 1
ATOM 679 O O . LYS A 1 86 ? 17.208 1.906 5.717 1.00 80.88 86 LYS A O 1
ATOM 684 N N . ARG A 1 87 ? 16.762 2.102 7.905 1.00 87.94 87 ARG A N 1
ATOM 685 C CA . ARG A 1 87 ? 17.088 0.712 8.274 1.00 87.94 87 ARG A CA 1
ATOM 686 C C . ARG A 1 87 ? 15.856 -0.190 8.332 1.00 87.94 87 ARG A C 1
ATOM 688 O O . ARG A 1 87 ? 15.990 -1.381 8.587 1.00 87.94 87 ARG A O 1
ATOM 695 N N . LEU A 1 88 ? 14.663 0.368 8.138 1.00 90.69 88 LEU A N 1
ATOM 696 C CA . LEU A 1 88 ? 13.420 -0.388 8.197 1.00 90.69 88 LEU A CA 1
ATOM 697 C C . LEU A 1 88 ? 13.229 -1.213 6.927 1.00 90.69 88 LEU A C 1
ATOM 699 O O . LEU A 1 88 ? 13.292 -0.677 5.819 1.00 90.69 88 LEU A O 1
ATOM 703 N N . GLY A 1 89 ? 12.905 -2.494 7.099 1.00 92.62 89 GLY A N 1
ATOM 704 C CA . GLY A 1 89 ? 12.409 -3.325 6.007 1.00 92.62 89 GLY A CA 1
ATOM 705 C C . GLY A 1 89 ? 11.070 -2.804 5.477 1.00 92.62 89 GLY A C 1
ATOM 706 O O . GLY A 1 89 ? 10.304 -2.174 6.208 1.00 92.62 89 GLY A O 1
ATOM 707 N N . ARG A 1 90 ? 10.766 -3.085 4.204 1.00 91.56 90 ARG A N 1
ATOM 708 C CA . ARG A 1 90 ? 9.602 -2.530 3.491 1.00 91.56 90 ARG A CA 1
ATOM 709 C C . ARG A 1 90 ? 8.271 -2.756 4.218 1.00 91.56 90 ARG A C 1
ATOM 711 O O . ARG A 1 90 ? 7.475 -1.830 4.320 1.00 91.56 90 ARG A O 1
ATOM 718 N N . THR A 1 91 ? 8.069 -3.939 4.796 1.00 94.06 91 THR A N 1
ATOM 719 C CA . THR A 1 91 ? 6.869 -4.272 5.582 1.00 94.06 91 THR A CA 1
ATOM 720 C C . THR A 1 91 ? 6.701 -3.364 6.801 1.00 94.06 91 THR A C 1
ATOM 722 O O . THR A 1 91 ? 5.601 -2.886 7.061 1.00 94.06 91 THR A O 1
ATOM 725 N N . SER A 1 92 ? 7.784 -3.066 7.524 1.00 94.69 92 SER A N 1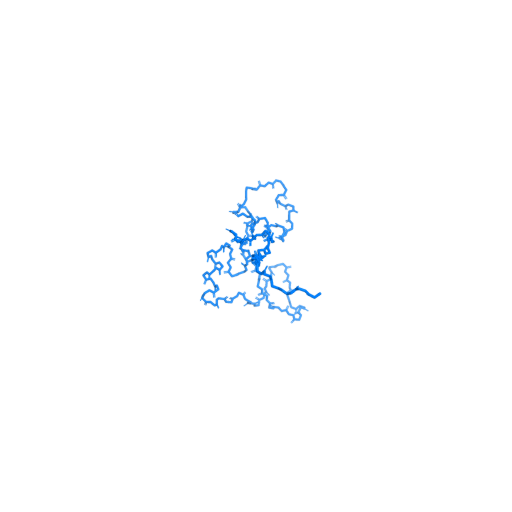
ATOM 726 C CA . SER A 1 92 ? 7.745 -2.139 8.662 1.00 94.69 92 SER A CA 1
ATOM 727 C C . SER A 1 92 ? 7.436 -0.713 8.214 1.00 94.69 92 SER A C 1
ATOM 729 O O . SER A 1 92 ? 6.693 -0.013 8.893 1.00 94.69 92 SER A O 1
ATOM 731 N N . GLN A 1 93 ? 7.963 -0.288 7.061 1.00 94.44 93 GLN A N 1
ATOM 732 C CA . GLN A 1 93 ? 7.633 1.019 6.487 1.00 94.44 93 GLN A CA 1
ATOM 733 C C . GLN A 1 93 ? 6.131 1.117 6.187 1.00 94.44 93 GLN A C 1
ATOM 735 O O . GLN A 1 93 ? 5.497 2.087 6.588 1.00 94.44 93 GLN A O 1
ATOM 740 N N . PHE A 1 94 ? 5.549 0.089 5.557 1.00 96.12 94 PHE A N 1
ATOM 741 C CA . PHE A 1 94 ? 4.108 0.032 5.298 1.00 96.12 94 PHE A CA 1
ATOM 742 C C . PHE A 1 94 ? 3.286 0.058 6.585 1.00 96.12 94 PHE A C 1
ATOM 744 O O . PHE A 1 94 ? 2.322 0.809 6.661 1.00 96.12 94 PHE A O 1
ATOM 751 N N . ALA A 1 95 ? 3.680 -0.706 7.606 1.00 95.44 95 ALA A N 1
ATOM 752 C CA . ALA A 1 95 ? 2.978 -0.724 8.888 1.00 95.44 95 ALA A CA 1
ATOM 753 C C . ALA A 1 95 ? 2.986 0.650 9.578 1.00 95.44 95 ALA A C 1
ATOM 755 O O . ALA A 1 95 ? 1.963 1.082 10.100 1.00 95.44 95 ALA A O 1
ATOM 756 N N . ILE A 1 96 ? 4.115 1.363 9.544 1.00 94.06 96 ILE A N 1
ATOM 757 C CA . ILE A 1 96 ? 4.211 2.718 10.105 1.00 94.06 96 ILE A CA 1
ATOM 758 C C . ILE A 1 96 ? 3.334 3.695 9.324 1.00 94.06 96 ILE A C 1
ATOM 760 O O . ILE A 1 96 ? 2.643 4.503 9.936 1.00 94.06 96 ILE A O 1
ATOM 764 N N . THR A 1 97 ? 3.338 3.617 7.991 1.00 94.56 97 THR A N 1
ATOM 765 C CA . THR A 1 97 ? 2.448 4.435 7.160 1.00 94.56 97 THR A CA 1
ATOM 766 C C . THR A 1 97 ? 0.975 4.127 7.433 1.00 94.56 97 THR A C 1
ATOM 768 O O . THR A 1 97 ? 0.180 5.053 7.499 1.00 94.56 97 THR A O 1
ATOM 771 N N . ALA A 1 98 ? 0.613 2.858 7.635 1.00 95.94 98 ALA A N 1
ATOM 772 C CA . ALA A 1 98 ? -0.751 2.423 7.943 1.00 95.94 98 ALA A CA 1
ATOM 773 C C . ALA A 1 98 ? -1.249 2.875 9.327 1.00 95.94 98 ALA A C 1
ATOM 775 O O . ALA A 1 98 ? -2.450 2.980 9.549 1.00 95.94 98 ALA A O 1
ATOM 776 N N . ALA A 1 99 ? -0.335 3.096 10.272 1.00 94.25 99 ALA A N 1
ATOM 777 C CA . ALA A 1 99 ? -0.660 3.501 11.638 1.00 94.25 99 ALA A CA 1
ATOM 778 C C . ALA A 1 99 ? -0.819 5.023 11.813 1.00 94.25 99 ALA A C 1
ATOM 780 O O . ALA A 1 99 ? -1.102 5.470 12.925 1.00 94.25 99 ALA A O 1
ATOM 781 N N . ARG A 1 100 ? -0.589 5.808 10.756 1.00 82.44 100 ARG A N 1
ATOM 782 C CA . ARG A 1 100 ? -0.801 7.258 10.742 1.00 82.44 100 ARG A CA 1
ATOM 783 C C . ARG A 1 100 ? -2.206 7.609 10.285 1.00 82.44 100 ARG A C 1
ATOM 785 O O . ARG A 1 100 ? -2.754 8.558 10.884 1.00 82.44 100 ARG A O 1
#

Mean predicted aligned error: 9.84 Å

Solvent-accessible surface area (backbone atoms only — not comparable to full-atom values): 6758 Å² total; per-residue (Å²): 144,82,83,89,79,92,75,86,75,75,81,76,86,64,81,78,67,80,88,80,78,89,89,78,73,39,47,72,46,55,60,22,65,36,54,64,45,34,50,53,25,60,77,68,65,61,78,52,72,38,79,58,81,51,100,91,46,87,51,81,86,47,95,72,47,70,42,56,72,68,73,92,78,56,66,66,84,74,42,85,84,47,89,63,62,78,72,52,54,70,68,58,47,45,51,55,56,26,73,106

Sequence (100 aa):
MKIIKSIGEEISVRNYKKRVVITGVGPVTPVGIGKEAYWESLTQGKSSFRRISFPERDMSPYRCQIGSPIEGFDLSKYINPTKHSKRLGRTSQFAITAAR